Protein AF-A0A1V0FWR2-F1 (afdb_monomer)

Nearest PDB structures (foldseek):
  3ngg-assembly1_A  TM=7.515E-01  e=3.281E-01  Oxyuranus microlepidotus
  7l56-assembly1_C  TM=5.030E-01  e=9.266E+00  Severe acute respiratory syndrome coronavirus 2
  8tyo-assembly1_C  TM=5.008E-01  e=9.964E+00  Severe acute respiratory syndrome coronavirus 2
  8hfx-assembly1_A  TM=5.054E-01  e=9.266E+00  Severe acute respiratory syndrome coronavirus 2

Organism: NCBI:txid1971609

Mean predicted aligned error: 9.43 Å

Secondary structure (DSSP, 8-state):
-----TT------SSGGGSPTTEEEEEETTEEEEEEPPSSPP-S-----

Foldseek 3Di:
DPPQPLVDADQCDPAQVSEDPQWGFDQDPNHTDTHHDDPDDDPPDPPDD

Structure (mmCIF, N/CA/C/O backbone):
data_AF-A0A1V0FWR2-F1
#
_entry.id   AF-A0A1V0FWR2-F1
#
loop_
_atom_site.group_PDB
_atom_site.id
_atom_site.type_symbol
_atom_site.label_atom_id
_atom_site.label_alt_id
_atom_site.label_comp_id
_atom_site.label_asym_id
_atom_site.label_entity_id
_atom_site.label_seq_id
_atom_site.pdbx_PDB_ins_code
_atom_site.Cartn_x
_atom_site.Cartn_y
_atom_site.Cartn_z
_atom_site.occupancy
_atom_site.B_iso_or_equiv
_atom_site.auth_seq_id
_atom_site.auth_comp_id
_atom_site.auth_asym_id
_atom_site.auth_atom_id
_atom_site.pdbx_PDB_model_num
ATOM 1 N N . THR A 1 1 ? -15.557 10.710 17.743 1.00 49.69 1 THR A N 1
ATOM 2 C CA . THR A 1 1 ? -14.757 9.506 18.063 1.00 49.6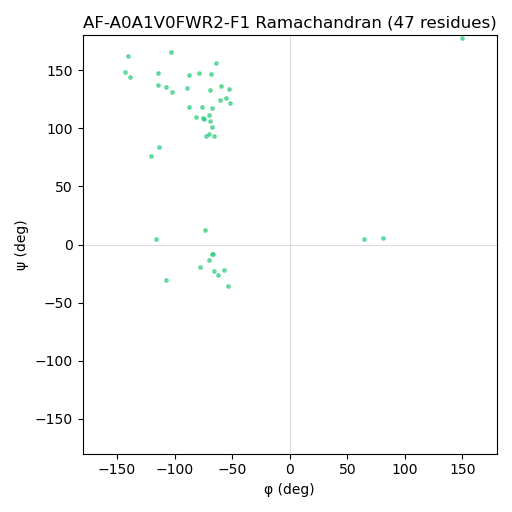9 1 THR A CA 1
ATOM 3 C C . THR A 1 1 ? -15.111 8.424 17.065 1.00 49.69 1 THR A C 1
ATOM 5 O O . THR A 1 1 ? -16.255 7.996 17.044 1.00 49.69 1 THR A O 1
ATOM 8 N N . LYS A 1 2 ? -14.195 8.042 16.162 1.00 57.66 2 LYS A N 1
ATOM 9 C CA . LYS A 1 2 ? -14.444 6.899 15.267 1.00 57.66 2 LYS A CA 1
ATOM 10 C C . LYS A 1 2 ? -14.403 5.630 16.113 1.00 57.66 2 LYS A C 1
ATOM 12 O O . LYS A 1 2 ? -13.356 5.284 16.649 1.00 57.66 2 LYS A O 1
ATOM 17 N N . THR A 1 3 ? -15.552 4.988 16.274 1.00 66.06 3 THR A N 1
ATOM 18 C CA . THR A 1 3 ? -15.686 3.727 16.998 1.00 66.06 3 THR A CA 1
ATOM 19 C C . THR A 1 3 ? -15.077 2.627 16.135 1.00 66.06 3 THR A C 1
ATOM 21 O O . THR A 1 3 ? -15.716 2.108 15.223 1.00 66.06 3 THR A O 1
ATOM 24 N N . CYS A 1 4 ? -13.802 2.319 16.357 1.00 63.25 4 CYS A N 1
ATOM 25 C CA . CYS A 1 4 ? -13.180 1.151 15.750 1.00 63.25 4 CYS A CA 1
ATOM 26 C C . CYS A 1 4 ? -13.832 -0.083 16.381 1.00 63.25 4 CYS A C 1
ATOM 28 O O . CYS A 1 4 ? -13.760 -0.252 17.596 1.00 63.25 4 CYS A O 1
ATOM 30 N N . SER A 1 5 ? -14.519 -0.904 15.586 1.00 64.62 5 SER A N 1
ATOM 31 C CA . SER A 1 5 ? -15.064 -2.177 16.070 1.00 64.62 5 SER A CA 1
ATOM 32 C C . SER A 1 5 ? -13.878 -3.092 16.386 1.00 64.62 5 SER A 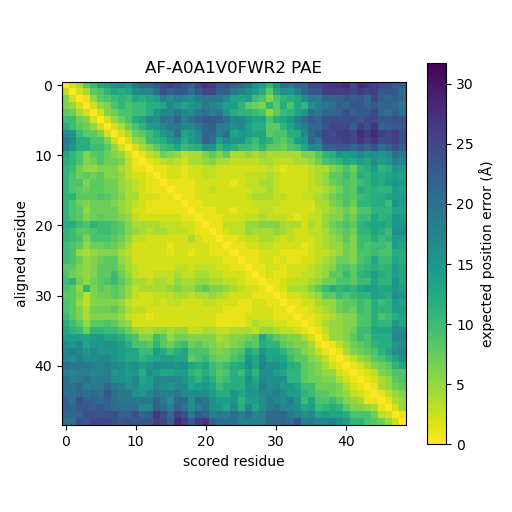C 1
ATOM 34 O O . SER A 1 5 ? -13.218 -3.596 15.482 1.00 64.62 5 SER A O 1
ATOM 36 N N . LEU A 1 6 ? -13.541 -3.195 17.675 1.00 54.84 6 LEU A N 1
ATOM 37 C CA . LEU A 1 6 ? -12.312 -3.813 18.192 1.00 54.84 6 LEU A CA 1
ATOM 38 C C . LEU A 1 6 ? -12.239 -5.336 17.979 1.00 54.84 6 LEU A C 1
ATOM 40 O O . LEU A 1 6 ? -11.181 -5.914 18.214 1.00 54.84 6 LEU A O 1
ATOM 44 N N . ASP A 1 7 ? -13.316 -5.974 17.515 1.00 56.91 7 ASP A N 1
ATOM 45 C CA . ASP A 1 7 ? -13.357 -7.410 17.205 1.00 56.91 7 ASP A CA 1
ATOM 46 C C . ASP A 1 7 ? -12.449 -7.810 16.034 1.00 56.91 7 ASP A C 1
ATOM 48 O O . ASP A 1 7 ? -11.996 -8.947 15.948 1.00 56.91 7 ASP A O 1
ATOM 52 N N . TYR A 1 8 ? -12.119 -6.864 15.155 1.00 53.53 8 TYR A N 1
ATOM 53 C CA . TYR A 1 8 ? -11.247 -7.078 14.006 1.00 53.53 8 TYR A CA 1
ATOM 54 C C . TYR A 1 8 ? -10.032 -6.139 14.136 1.00 53.53 8 TYR A C 1
ATOM 56 O O . TYR A 1 8 ? -9.896 -5.090 13.514 1.00 53.53 8 TYR A O 1
ATOM 64 N N . LYS A 1 9 ? -9.099 -6.494 15.021 1.00 55.84 9 LYS A N 1
ATOM 65 C CA . LYS A 1 9 ? -7.722 -5.995 14.913 1.00 55.84 9 LYS A CA 1
ATOM 66 C C . LYS A 1 9 ? -7.122 -6.574 13.631 1.00 55.84 9 LYS A C 1
ATOM 68 O O . LYS A 1 9 ? -6.561 -7.664 13.667 1.00 55.84 9 LYS A O 1
ATOM 73 N N . ILE A 1 10 ? -7.195 -5.858 12.516 1.00 62.16 10 ILE A N 1
ATOM 74 C CA . ILE A 1 10 ? -6.357 -6.171 11.355 1.00 62.16 10 ILE A CA 1
ATOM 75 C C . ILE A 1 10 ? -5.389 -5.017 11.165 1.00 62.16 10 ILE A C 1
ATOM 77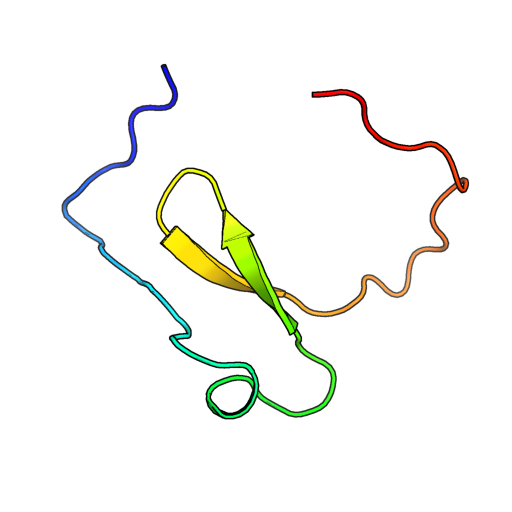 O O . ILE A 1 10 ? -5.621 -4.073 10.417 1.00 62.16 10 ILE A O 1
ATOM 81 N N . ASN A 1 11 ? -4.292 -5.100 11.924 1.00 75.69 11 ASN A N 1
ATOM 82 C CA . ASN A 1 11 ? -3.031 -4.583 11.422 1.00 75.69 11 ASN A CA 1
ATOM 83 C C . ASN A 1 11 ? -2.617 -5.532 10.299 1.00 75.69 11 ASN A C 1
ATOM 85 O O . ASN A 1 11 ? -2.046 -6.586 10.561 1.00 75.69 11 ASN A O 1
ATOM 89 N N . ASP A 1 12 ? -2.954 -5.163 9.072 1.00 83.38 12 ASP A N 1
ATOM 90 C CA . ASP A 1 12 ? -2.562 -5.881 7.857 1.00 83.38 12 ASP A CA 1
ATOM 91 C C . ASP A 1 12 ? -1.029 -5.894 7.703 1.00 83.38 12 ASP A C 1
ATOM 93 O O . ASP A 1 12 ? -0.440 -6.797 7.124 1.00 83.38 12 ASP A O 1
ATOM 97 N N . CYS A 1 13 ? -0.366 -4.885 8.280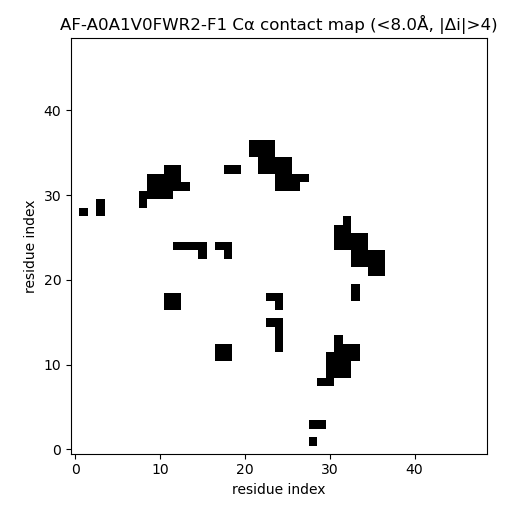 1.00 88.75 13 CYS A N 1
ATOM 98 C CA . CYS A 1 13 ? 1.080 -4.736 8.258 1.00 88.75 13 CYS A CA 1
ATOM 99 C C . CYS A 1 13 ? 1.638 -4.171 9.570 1.00 88.75 13 CYS A C 1
ATOM 101 O O . CYS A 1 13 ? 1.025 -3.342 10.250 1.00 88.75 13 CYS A O 1
ATOM 103 N N . CYS A 1 14 ? 2.858 -4.581 9.905 1.00 89.12 14 CYS A N 1
ATOM 104 C CA . CYS A 1 14 ? 3.671 -3.983 10.965 1.00 89.12 14 CYS A CA 1
ATOM 105 C C . CYS A 1 14 ? 4.829 -3.163 10.379 1.00 89.12 14 CYS A C 1
ATOM 107 O O . CYS A 1 14 ? 5.247 -2.172 10.977 1.00 89.12 14 CYS A O 1
ATOM 109 N N . LYS A 1 15 ? 5.337 -3.565 9.211 1.00 90.19 15 LYS A N 1
ATOM 110 C CA . LYS A 1 15 ? 6.404 -2.898 8.455 1.00 90.19 15 LYS A CA 1
ATOM 111 C C . LYS A 1 15 ? 6.113 -2.935 6.956 1.00 90.19 15 LYS A C 1
ATOM 113 O O . LYS A 1 15 ? 5.353 -3.771 6.483 1.00 90.19 15 LYS A O 1
ATOM 118 N N . GLN A 1 16 ? 6.787 -2.071 6.198 1.00 87.44 16 GLN A N 1
ATOM 119 C CA . GLN A 1 16 ? 6.639 -1.973 4.740 1.00 87.44 16 GLN A CA 1
ATOM 120 C C . GLN A 1 16 ? 6.835 -3.315 4.014 1.00 87.44 16 GLN A C 1
ATOM 122 O O . GLN A 1 16 ? 6.143 -3.592 3.043 1.00 87.44 16 GLN A O 1
ATOM 127 N N . ALA A 1 17 ? 7.744 -4.159 4.509 1.00 91.25 17 ALA A N 1
ATOM 128 C CA . ALA A 1 17 ? 8.023 -5.474 3.934 1.00 91.25 17 ALA A CA 1
ATOM 129 C C . ALA A 1 17 ? 6.896 -6.505 4.132 1.00 91.25 17 ALA A C 1
ATOM 131 O O . ALA A 1 17 ? 6.935 -7.554 3.500 1.00 91.25 17 ALA A O 1
ATOM 132 N N . ASP A 1 18 ? 5.918 -6.230 5.002 1.00 91.50 18 ASP A N 1
ATOM 133 C CA . ASP A 1 18 ? 4.729 -7.080 5.144 1.00 91.50 18 ASP A CA 1
ATOM 134 C C . ASP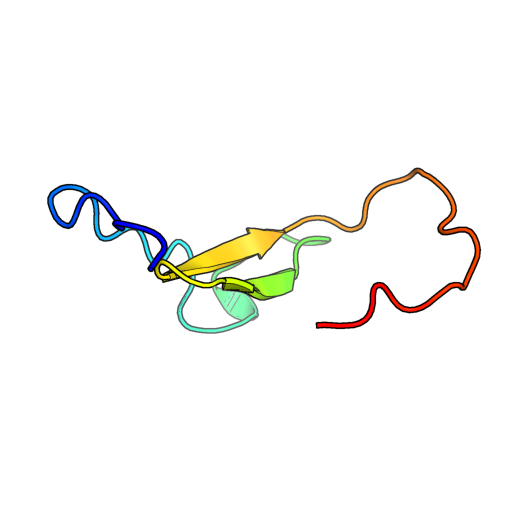 A 1 18 ?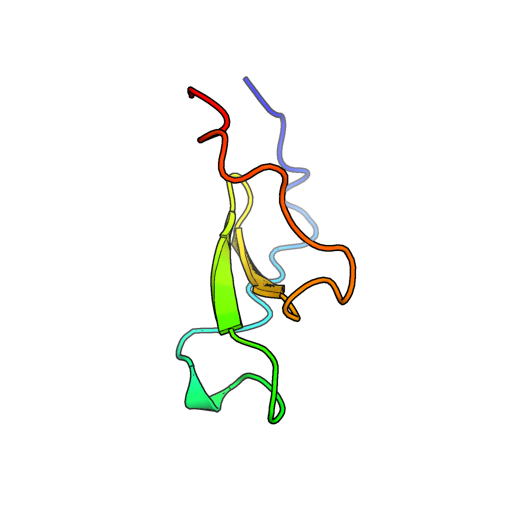 3.726 -6.827 4.007 1.00 91.50 18 ASP A C 1
ATOM 136 O O . ASP A 1 18 ? 2.870 -7.665 3.738 1.00 91.50 18 ASP A O 1
ATOM 140 N N . CYS A 1 19 ? 3.837 -5.682 3.325 1.00 90.31 19 CYS A N 1
ATOM 141 C CA . CYS A 1 19 ? 2.959 -5.318 2.227 1.00 90.31 19 CYS A CA 1
ATOM 142 C C . CYS A 1 19 ? 3.464 -5.857 0.880 1.00 90.31 19 CYS A C 1
ATOM 144 O O . CYS A 1 19 ? 4.672 -5.879 0.626 1.00 90.31 19 CYS A O 1
ATOM 146 N N . PRO A 1 20 ? 2.552 -6.234 -0.034 1.00 90.06 20 PRO A N 1
ATOM 147 C CA . PRO A 1 20 ? 2.922 -6.616 -1.390 1.00 90.06 20 PRO A CA 1
ATOM 148 C C . PRO A 1 20 ? 3.539 -5.435 -2.153 1.00 90.06 20 PRO A C 1
ATOM 150 O O . PRO A 1 20 ? 3.273 -4.267 -1.856 1.00 90.06 20 PRO A O 1
ATOM 153 N N . ALA A 1 21 ? 4.340 -5.743 -3.176 1.00 87.50 21 ALA A N 1
ATOM 154 C CA . ALA A 1 21 ? 4.982 -4.735 -4.017 1.00 87.50 21 ALA A CA 1
ATOM 155 C C . ALA A 1 21 ? 3.957 -3.727 -4.582 1.00 87.50 21 ALA A C 1
ATOM 157 O O . ALA A 1 21 ? 2.883 -4.115 -5.046 1.00 87.50 21 ALA A O 1
ATOM 158 N N . GLY A 1 22 ? 4.282 -2.431 -4.513 1.00 83.81 22 GLY A N 1
ATOM 159 C CA . GLY A 1 22 ? 3.385 -1.333 -4.911 1.00 83.81 22 GLY A CA 1
ATOM 160 C C . GLY A 1 22 ? 2.338 -0.935 -3.860 1.00 83.81 22 GLY A C 1
ATOM 161 O O . GLY A 1 22 ? 1.465 -0.119 -4.138 1.00 83.81 22 GLY A O 1
ATOM 162 N N . SER A 1 23 ? 2.391 -1.509 -2.654 1.00 89.88 23 SER A N 1
ATOM 163 C CA . SER A 1 23 ? 1.559 -1.096 -1.515 1.00 89.88 23 SER A CA 1
ATOM 164 C C . SER A 1 23 ? 2.429 -0.517 -0.405 1.00 89.88 23 SER A C 1
ATOM 166 O O . SER A 1 23 ? 3.553 -0.966 -0.216 1.00 89.88 23 SER A O 1
ATOM 168 N N . THR A 1 24 ? 1.916 0.452 0.349 1.00 90.12 24 THR A N 1
ATOM 169 C CA . THR A 1 24 ? 2.589 1.100 1.481 1.00 90.12 24 THR A CA 1
ATOM 170 C C . THR A 1 24 ? 1.871 0.783 2.782 1.00 90.12 24 THR A C 1
ATOM 172 O O . THR A 1 24 ? 0.643 0.831 2.839 1.00 90.12 24 THR A O 1
ATOM 175 N N . CYS A 1 25 ? 2.621 0.487 3.843 1.00 91.25 25 CYS A N 1
ATOM 176 C CA . CYS A 1 25 ? 2.028 0.292 5.161 1.00 91.25 25 CYS A CA 1
ATOM 177 C C . CYS A 1 25 ? 1.631 1.645 5.772 1.00 91.25 25 CYS A C 1
ATOM 179 O O . CYS A 1 25 ? 2.489 2.440 6.161 1.00 91.25 25 CYS A O 1
ATOM 181 N N . CYS A 1 26 ? 0.329 1.913 5.859 1.00 87.94 26 CYS A N 1
ATOM 182 C CA . CYS A 1 26 ? -0.215 3.178 6.344 1.00 87.94 26 CYS A CA 1
ATOM 183 C C . CYS A 1 26 ? -0.843 3.024 7.729 1.00 87.94 26 CYS A C 1
ATOM 185 O O . CYS A 1 26 ? -1.634 2.111 7.962 1.00 87.94 26 CYS A O 1
ATOM 187 N N . LYS A 1 27 ? -0.553 3.967 8.631 1.00 85.94 27 LYS A N 1
ATOM 188 C CA . LYS A 1 27 ? -1.208 4.058 9.939 1.00 85.94 27 LYS A CA 1
ATOM 189 C C . LYS A 1 27 ? -2.558 4.757 9.787 1.00 85.94 27 LYS A C 1
ATOM 191 O O . LYS A 1 27 ? -2.610 5.959 9.542 1.00 85.94 27 LYS A O 1
ATOM 196 N N . LEU A 1 28 ? -3.642 4.005 9.935 1.00 82.81 28 LEU A N 1
ATOM 197 C CA . LEU A 1 28 ? -5.013 4.504 9.878 1.00 82.81 28 LEU A CA 1
ATOM 198 C C . LEU A 1 28 ? -5.600 4.623 11.296 1.00 82.81 28 LEU A C 1
ATOM 200 O O . LEU A 1 28 ? -5.065 4.044 12.245 1.00 82.81 28 LEU A O 1
ATOM 204 N N . PRO A 1 29 ? -6.733 5.331 11.470 1.00 78.00 29 PRO A N 1
ATOM 205 C CA . PRO A 1 29 ? -7.336 5.550 12.788 1.00 78.00 29 PRO A CA 1
ATOM 206 C C . PRO A 1 29 ? -7.679 4.276 13.576 1.00 78.00 29 PRO A C 1
ATOM 208 O O . PRO A 1 29 ? -7.798 4.342 14.794 1.00 78.00 29 PRO A O 1
ATOM 211 N N . CYS A 1 30 ? -7.840 3.133 12.898 1.00 77.56 30 CYS A N 1
ATOM 212 C CA . CYS A 1 30 ? -8.213 1.855 13.513 1.00 77.56 30 CYS A CA 1
ATOM 213 C C . CYS A 1 30 ? -7.147 0.752 13.394 1.00 77.56 30 CYS A C 1
ATOM 215 O O . CYS A 1 30 ? -7.412 -0.376 13.797 1.00 77.56 30 CYS A O 1
ATOM 217 N N . GLY A 1 31 ? -5.961 1.050 12.854 1.00 85.00 31 GLY A N 1
ATOM 218 C CA . GLY A 1 31 ? -4.906 0.059 12.636 1.00 85.00 31 GLY A CA 1
ATOM 219 C C . GLY A 1 31 ? -4.025 0.388 11.436 1.00 85.00 31 GLY A C 1
ATOM 220 O O . GLY A 1 31 ? -4.242 1.371 10.732 1.00 85.00 31 GLY A O 1
ATOM 221 N N . ASN A 1 32 ? -3.019 -0.440 11.207 1.00 88.94 32 ASN A N 1
ATOM 222 C CA . ASN A 1 32 ? -2.131 -0.345 10.062 1.00 88.94 32 ASN A CA 1
ATOM 223 C C . ASN A 1 32 ? -2.699 -1.151 8.891 1.00 88.94 32 ASN A C 1
ATOM 225 O O . ASN A 1 32 ? -3.105 -2.296 9.075 1.00 88.94 32 ASN A O 1
ATOM 229 N N . SER A 1 33 ? -2.695 -0.592 7.686 1.00 88.06 33 SER A N 1
ATOM 230 C CA . SER A 1 33 ? -3.174 -1.296 6.495 1.00 88.06 33 SER A CA 1
ATOM 231 C C . SER A 1 33 ? -2.269 -1.047 5.296 1.00 88.06 33 SER A C 1
ATOM 233 O O . SER A 1 33 ? -1.739 0.057 5.142 1.00 88.06 33 SER A O 1
ATOM 235 N N . CYS A 1 34 ? -2.087 -2.066 4.453 1.00 89.56 34 CYS A N 1
ATOM 236 C CA . CYS A 1 34 ? -1.379 -1.923 3.189 1.00 89.56 34 CYS A CA 1
ATOM 237 C C . CYS A 1 34 ? -2.267 -1.187 2.181 1.00 89.56 34 CYS A C 1
ATOM 239 O O . CYS A 1 34 ? -3.224 -1.746 1.652 1.00 89.56 34 CYS A O 1
ATOM 241 N N . GLN A 1 35 ? -1.936 0.066 1.884 1.00 86.94 35 GLN A N 1
ATOM 242 C CA . GLN A 1 35 ? -2.637 0.870 0.887 1.00 86.94 35 GLN A CA 1
ATOM 243 C C . GLN A 1 35 ? -1.825 0.932 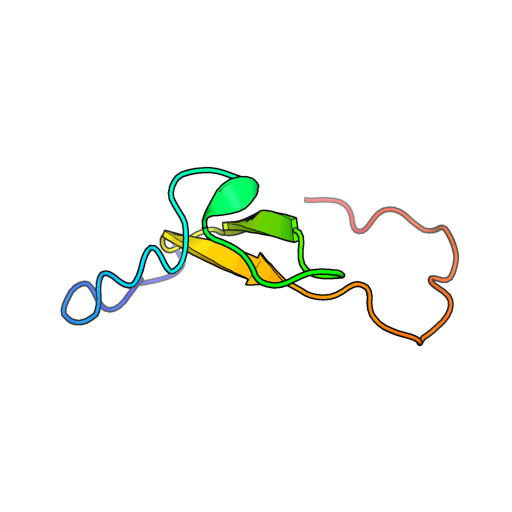-0.399 1.00 86.94 35 GLN A C 1
ATOM 245 O O . GLN A 1 35 ? -0.634 1.243 -0.372 1.00 86.94 35 GLN A O 1
ATOM 250 N N . ARG A 1 36 ? -2.459 0.672 -1.542 1.00 85.75 36 ARG A N 1
ATOM 251 C CA . ARG A 1 36 ? -1.847 1.000 -2.833 1.00 85.75 36 ARG A CA 1
ATOM 252 C C . ARG A 1 36 ? -2.001 2.478 -3.114 1.00 85.75 36 ARG A C 1
ATOM 254 O O . ARG A 1 36 ? -3.012 3.091 -2.771 1.00 85.75 36 ARG A O 1
ATOM 261 N N . GLU A 1 37 ? -1.008 3.022 -3.795 1.00 73.88 37 GLU A N 1
ATOM 262 C CA . GLU A 1 37 ? -1.164 4.295 -4.476 1.00 73.88 37 GLU A CA 1
ATOM 263 C C . GLU A 1 37 ? -2.360 4.216 -5.434 1.00 73.88 37 GLU A C 1
ATOM 265 O O . GLU A 1 37 ? -2.496 3.284 -6.232 1.00 73.88 37 GLU A O 1
ATOM 270 N N . SER A 1 38 ? -3.293 5.157 -5.288 1.00 71.75 38 SER A N 1
ATOM 271 C CA . SER A 1 38 ? -4.431 5.235 -6.194 1.00 71.75 38 SER A CA 1
ATOM 272 C C . SER A 1 38 ? -3.912 5.672 -7.564 1.00 71.75 38 SER A C 1
ATOM 274 O O . SER A 1 38 ? -3.176 6.656 -7.631 1.00 71.75 38 SER A O 1
ATOM 276 N N . PRO A 1 39 ? -4.314 5.013 -8.665 1.00 67.38 39 PRO A N 1
ATOM 277 C 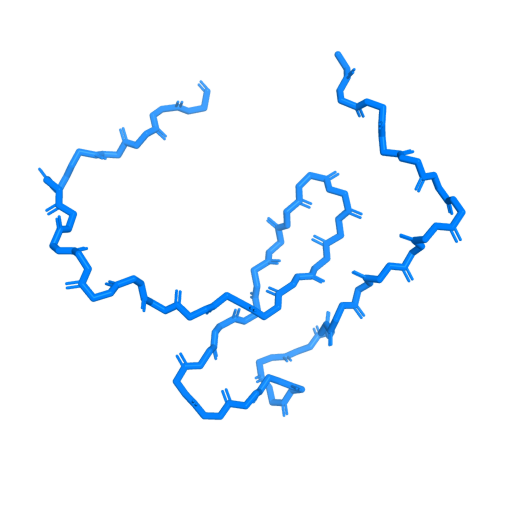CA . PRO A 1 39 ? -3.949 5.458 -10.011 1.00 67.38 39 PRO A CA 1
ATOM 278 C C . PRO A 1 39 ? -4.594 6.806 -10.369 1.00 67.38 39 PRO A C 1
ATOM 280 O O . PRO A 1 39 ? -4.299 7.387 -11.411 1.00 67.38 39 PRO A O 1
ATOM 283 N N . VAL A 1 40 ? -5.504 7.302 -9.527 1.00 73.12 40 VAL A N 1
ATOM 284 C CA . VAL A 1 40 ? -6.121 8.612 -9.685 1.00 73.12 40 VAL A CA 1
ATOM 285 C C . VAL A 1 40 ? -5.119 9.678 -9.262 1.00 73.12 40 VAL A C 1
ATOM 287 O O . VAL A 1 40 ? -4.717 9.735 -8.100 1.00 73.12 40 VAL A O 1
ATOM 290 N N . ALA A 1 41 ? -4.756 10.544 -10.209 1.00 65.69 41 ALA A N 1
ATOM 291 C CA . ALA A 1 41 ? -3.956 11.724 -9.929 1.00 65.69 41 ALA A CA 1
ATOM 292 C C . ALA A 1 41 ? -4.603 12.517 -8.788 1.00 65.69 41 ALA A C 1
ATOM 294 O O . ALA A 1 41 ? -5.769 12.918 -8.864 1.00 65.69 41 ALA A O 1
ATOM 295 N N . THR A 1 42 ? -3.849 12.726 -7.713 1.00 70.88 42 THR A N 1
ATOM 296 C CA . THR A 1 42 ? -4.294 13.623 -6.656 1.00 70.88 42 THR A CA 1
ATOM 297 C C . THR A 1 42 ? -4.287 15.043 -7.215 1.00 70.88 42 THR A C 1
ATOM 299 O O . THR A 1 42 ? -3.449 15.411 -8.037 1.00 70.88 42 THR A O 1
ATOM 302 N N . ASN A 1 43 ? -5.211 15.880 -6.759 1.00 78.56 43 ASN A N 1
ATOM 303 C CA . ASN A 1 43 ? -5.233 17.302 -7.108 1.00 78.56 43 ASN A CA 1
ATOM 304 C C . ASN A 1 43 ? -4.124 18.105 -6.392 1.00 78.56 43 ASN A C 1
ATOM 306 O O . ASN A 1 43 ? -4.179 19.331 -6.368 1.00 78.56 43 ASN A O 1
ATOM 310 N N . GLY A 1 44 ? -3.148 17.429 -5.772 1.00 74.19 44 GLY A N 1
ATOM 311 C CA . GLY A 1 44 ? -2.068 18.045 -5.004 1.00 74.19 44 GLY A CA 1
ATOM 312 C C . GLY A 1 44 ? -2.526 18.792 -3.749 1.00 74.19 44 GLY A C 1
ATOM 313 O O . GLY A 1 44 ? -1.698 19.414 -3.091 1.00 74.19 44 GLY A O 1
ATOM 314 N N . VAL A 1 45 ? -3.818 18.748 -3.405 1.00 78.88 45 VAL A N 1
ATOM 315 C CA . VAL A 1 45 ? -4.359 19.433 -2.231 1.00 78.88 45 VAL A CA 1
ATOM 316 C C . VAL A 1 45 ? -4.232 18.503 -1.025 1.00 78.88 45 VAL A C 1
ATOM 318 O O . VAL A 1 45 ? -4.848 17.435 -1.019 1.00 78.88 45 VAL A O 1
ATOM 321 N N . PRO A 1 46 ? -3.469 18.885 0.015 1.00 66.75 46 PRO A N 1
ATOM 322 C CA . PRO A 1 46 ? -3.458 18.146 1.266 1.00 66.75 46 PRO A CA 1
ATOM 323 C C . PRO A 1 46 ? -4.866 18.155 1.858 1.00 66.75 46 PRO A C 1
ATOM 325 O O . PRO A 1 46 ? -5.449 19.222 2.075 1.00 66.75 46 PRO A O 1
ATOM 328 N N . VAL A 1 47 ? -5.419 16.976 2.131 1.00 65.44 47 VAL A N 1
ATOM 329 C CA . VAL A 1 47 ? -6.643 16.871 2.924 1.00 65.44 47 VAL A CA 1
ATOM 330 C C . VAL A 1 47 ? -6.249 17.271 4.345 1.00 65.44 47 VAL A C 1
ATOM 332 O O . VAL A 1 47 ? -5.495 16.551 4.993 1.00 65.44 47 VAL A O 1
ATOM 335 N N . LYS A 1 48 ? -6.649 18.472 4.781 1.00 55.19 48 LYS A N 1
ATOM 336 C CA . LYS A 1 48 ? -6.426 18.928 6.161 1.00 55.19 48 LYS A CA 1
ATOM 337 C C . LYS A 1 48 ? -7.127 17.968 7.130 1.00 55.19 48 LYS A C 1
ATOM 339 O O . LYS A 1 48 ? -8.263 17.580 6.858 1.00 55.19 48 LYS A O 1
ATOM 344 N N . ASP A 1 49 ?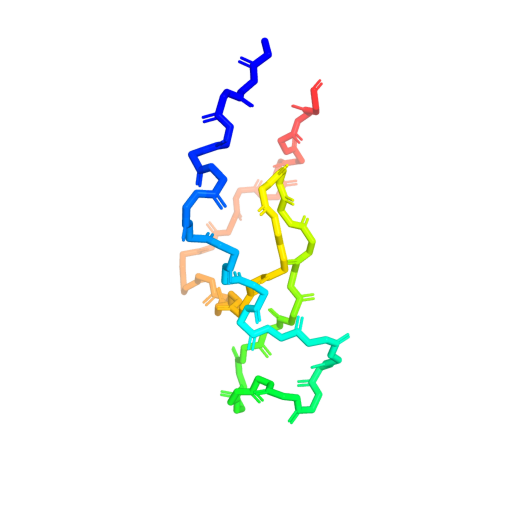 -6.430 17.625 8.213 1.00 53.69 49 ASP A N 1
ATOM 345 C CA . ASP A 1 49 ? -6.962 16.909 9.384 1.00 53.69 49 ASP A CA 1
ATOM 346 C C . ASP A 1 49 ? -8.105 17.686 10.060 1.00 53.69 49 ASP A C 1
ATOM 348 O O . ASP A 1 49 ? -7.985 18.934 10.172 1.00 53.69 49 ASP A O 1
#

Solvent-accessible surface area (backbone atoms only — not comparable to full-atom values): 3338 Å² total; per-residue (Å²): 132,87,82,62,69,75,90,62,78,56,56,64,27,93,46,55,86,63,29,60,92,78,31,42,54,38,86,50,101,71,37,22,36,59,44,59,78,67,92,64,80,73,90,81,69,80,81,78,132

Radius of gyration: 12.93 Å; Cα contacts (8 Å, |Δi|>4): 54; chains: 1; bounding box: 24×27×28 Å

pLDDT: mean 76.26, std 12.95, range [49.69, 91.5]

Sequence (49 aa):
TKTCSLDYKINDCCKQADCPAGSTCCKLPCGNSCQRESPVATNGVPVKD